Protein AF-A0AAV4EP29-F1 (afdb_monomer)

Solvent-accessible surface area (backbone atoms only — not comparable to full-atom values): 7581 Å² total; per-residue (Å²): 136,79,88,78,61,60,53,75,52,77,94,60,89,86,71,93,78,72,98,83,76,80,50,56,66,48,101,84,71,46,76,40,74,50,73,67,75,73,48,92,32,32,33,24,47,59,55,97,89,42,70,48,76,75,39,77,53,90,74,87,69,57,84,91,45,88,59,32,63,57,54,51,50,52,56,51,50,55,56,58,66,69,56,72,91,66,61,34,40,76,55,96,88,41,76,45,36,65,52,78,55,91,93,47,73,46,78,36,60,78,58,93,77,129

Radius of gyration: 19.94 Å; Cα contacts (8 Å, |Δi|>4): 108; chains: 1; bounding box: 40×48×51 Å

Structure (mmCIF, N/CA/C/O backbone):
data_AF-A0AAV4EP29-F1
#
_entry.id   AF-A0AAV4EP29-F1
#
loop_
_atom_site.group_PDB
_atom_site.id
_atom_site.type_symbol
_atom_site.label_atom_id
_atom_site.label_alt_id
_atom_site.label_comp_id
_atom_site.label_asym_id
_atom_site.label_entity_id
_atom_site.label_seq_id
_atom_site.pdbx_PDB_ins_code
_atom_site.Cartn_x
_atom_site.Cartn_y
_atom_site.Cartn_z
_atom_site.occupancy
_atom_site.B_iso_or_equiv
_atom_site.auth_seq_id
_atom_site.auth_comp_id
_atom_site.auth_asym_id
_atom_site.auth_atom_id
_atom_site.pdbx_PDB_model_num
ATOM 1 N N . MET A 1 1 ? -7.352 9.552 -16.116 1.00 31.75 1 MET A N 1
ATOM 2 C CA . MET A 1 1 ? -6.497 8.566 -15.430 1.00 31.75 1 MET A CA 1
ATOM 3 C C . MET A 1 1 ? -5.890 7.748 -16.551 1.00 31.75 1 MET A C 1
ATOM 5 O O . MET A 1 1 ? -6.635 7.052 -17.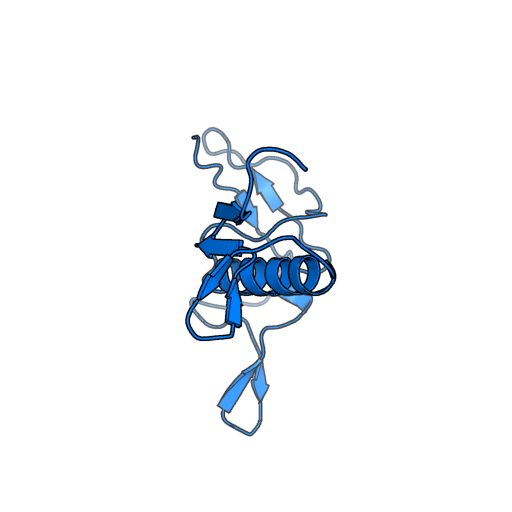217 1.00 31.75 1 MET A O 1
ATOM 9 N N . GLY A 1 2 ? -4.654 8.066 -16.941 1.00 29.72 2 GLY A N 1
ATOM 10 C CA . GLY A 1 2 ? -4.024 7.473 -18.121 1.00 29.72 2 GLY A CA 1
ATOM 11 C C . GLY A 1 2 ? -3.375 6.156 -17.737 1.00 29.72 2 GLY A C 1
ATOM 12 O O . GLY A 1 2 ? -2.577 6.136 -16.802 1.00 29.72 2 GLY A O 1
ATOM 13 N N . ASP A 1 3 ? -3.739 5.089 -18.436 1.00 33.66 3 ASP A N 1
ATOM 14 C CA . ASP A 1 3 ? -3.132 3.775 -18.269 1.00 33.66 3 ASP A CA 1
ATOM 15 C C . ASP A 1 3 ? -1.694 3.839 -18.805 1.00 33.66 3 ASP A C 1
ATOM 17 O O . ASP A 1 3 ? -1.443 3.789 -20.010 1.00 33.66 3 ASP A O 1
ATOM 21 N N . LEU A 1 4 ? -0.734 4.038 -17.899 1.00 37.03 4 LEU A N 1
ATOM 22 C CA . LEU A 1 4 ? 0.689 3.900 -18.194 1.00 37.03 4 LEU A CA 1
ATOM 23 C C . LEU A 1 4 ? 1.003 2.405 -18.268 1.00 37.03 4 LEU A C 1
ATOM 25 O O . LEU A 1 4 ? 1.203 1.744 -17.250 1.00 37.03 4 LEU A O 1
ATOM 29 N N . ASN A 1 5 ? 1.048 1.880 -19.490 1.00 39.81 5 ASN A N 1
A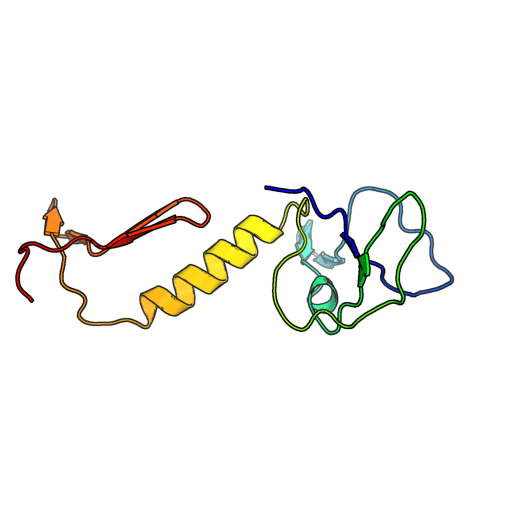TOM 30 C CA . ASN A 1 5 ? 1.530 0.532 -19.764 1.00 39.81 5 ASN A CA 1
ATOM 31 C C . ASN A 1 5 ? 3.061 0.518 -19.620 1.00 39.81 5 ASN A C 1
ATOM 33 O O . ASN A 1 5 ? 3.792 0.775 -20.577 1.00 39.81 5 ASN A O 1
ATOM 37 N N . ALA A 1 6 ? 3.544 0.285 -18.400 1.00 42.28 6 ALA A N 1
ATOM 38 C CA . ALA A 1 6 ? 4.950 0.002 -18.138 1.00 42.28 6 ALA A CA 1
ATOM 39 C C . ALA A 1 6 ? 5.202 -1.495 -18.346 1.00 42.28 6 ALA A C 1
ATOM 41 O O . ALA A 1 6 ? 4.548 -2.331 -17.716 1.00 42.28 6 ALA A O 1
ATOM 42 N N . GLU A 1 7 ? 6.141 -1.835 -19.225 1.00 48.50 7 GLU A N 1
ATOM 43 C CA . GLU A 1 7 ? 6.558 -3.221 -19.413 1.00 48.50 7 GLU A CA 1
ATOM 44 C C . GLU A 1 7 ? 7.676 -3.504 -18.406 1.00 48.50 7 GLU A C 1
ATOM 46 O O . GLU A 1 7 ? 8.758 -2.910 -18.447 1.00 48.50 7 GLU A O 1
ATOM 51 N N . VAL A 1 8 ? 7.367 -4.347 -17.419 1.00 50.75 8 VAL A N 1
ATOM 52 C CA . VAL A 1 8 ? 8.318 -4.711 -16.365 1.00 50.75 8 VAL A CA 1
ATOM 53 C C . VAL A 1 8 ? 9.169 -5.861 -16.883 1.00 50.75 8 VAL A C 1
ATOM 55 O O . VAL A 1 8 ? 8.735 -7.014 -16.883 1.00 50.75 8 VAL A O 1
ATOM 58 N N . GLY A 1 9 ? 10.360 -5.528 -17.371 1.00 45.97 9 GLY A N 1
ATOM 59 C CA . GLY A 1 9 ? 11.329 -6.491 -17.878 1.00 45.97 9 GLY A CA 1
ATOM 60 C C . GLY A 1 9 ? 12.201 -7.056 -16.758 1.00 45.97 9 GLY A C 1
ATOM 61 O O . GLY A 1 9 ? 12.687 -6.319 -15.908 1.00 45.97 9 GLY A O 1
ATOM 62 N N . ASN A 1 10 ? 12.429 -8.367 -16.780 1.00 47.41 10 ASN A N 1
ATOM 63 C CA . A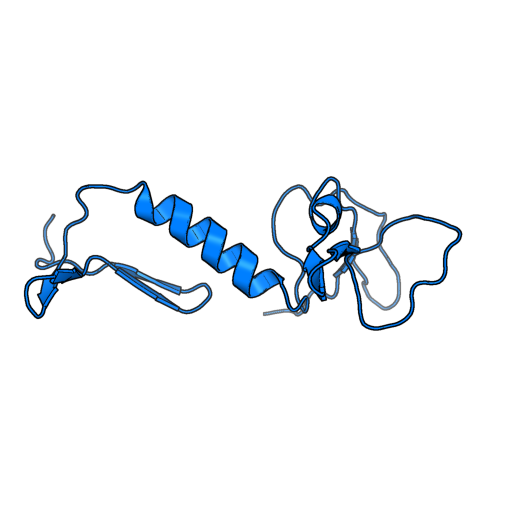SN A 1 10 ? 13.613 -8.976 -16.180 1.00 47.41 10 ASN A CA 1
ATOM 64 C C . ASN A 1 10 ? 14.576 -9.184 -17.348 1.00 47.41 10 ASN A C 1
ATOM 66 O O . ASN A 1 10 ? 14.312 -10.053 -18.178 1.00 47.41 10 ASN A O 1
ATOM 70 N N . GLU A 1 11 ? 15.665 -8.428 -17.470 1.00 36.81 11 GLU A N 1
ATOM 71 C CA . GLU A 1 11 ? 16.717 -8.880 -18.381 1.00 36.81 11 GLU A CA 1
ATOM 72 C C . GLU A 1 11 ? 17.315 -10.186 -17.835 1.00 36.81 11 GLU A C 1
ATOM 74 O O . GLU A 1 11 ? 18.155 -10.198 -16.938 1.00 36.81 11 GLU A O 1
ATOM 79 N N . ARG A 1 12 ? 16.882 -11.309 -18.411 1.00 37.00 12 ARG A N 1
ATOM 80 C CA . ARG A 1 12 ? 17.762 -12.433 -18.721 1.00 37.00 12 ARG A CA 1
ATOM 81 C C . ARG A 1 12 ? 17.543 -12.809 -20.177 1.00 37.00 12 ARG A C 1
ATOM 83 O O . ARG A 1 12 ? 16.497 -13.334 -20.550 1.00 37.00 12 ARG A O 1
ATOM 90 N N . ILE A 1 13 ? 18.547 -12.514 -20.997 1.00 42.62 13 ILE A N 1
ATOM 91 C CA . ILE A 1 13 ? 18.717 -13.182 -22.284 1.00 42.62 13 ILE A CA 1
ATOM 92 C C . ILE A 1 13 ? 18.936 -14.667 -21.950 1.00 42.62 13 ILE A C 1
ATOM 94 O O . ILE A 1 13 ? 19.833 -14.984 -21.174 1.00 42.62 13 ILE A O 1
ATOM 98 N N . GLU A 1 14 ? 18.068 -15.519 -22.504 1.00 34.31 14 GLU A N 1
ATOM 99 C CA . GLU A 1 14 ? 17.974 -16.979 -22.319 1.00 34.31 14 GLU A CA 1
ATOM 100 C C . GLU A 1 14 ? 17.423 -17.451 -20.958 1.00 34.31 14 GLU A C 1
ATOM 102 O O . GLU A 1 14 ? 18.146 -17.829 -20.047 1.00 34.31 14 GLU A O 1
ATOM 107 N N . ASP A 1 15 ? 16.096 -17.462 -20.817 1.00 31.39 15 ASP A N 1
ATOM 108 C CA . ASP A 1 15 ? 15.366 -18.734 -20.880 1.00 31.39 15 ASP A CA 1
ATOM 109 C C . ASP A 1 15 ? 13.859 -18.496 -21.023 1.00 31.39 15 ASP A C 1
ATOM 111 O O . ASP A 1 15 ? 13.255 -17.600 -20.434 1.00 31.39 15 ASP A O 1
ATOM 115 N N . THR A 1 16 ? 13.255 -19.300 -21.888 1.00 34.56 16 THR A N 1
ATOM 116 C CA . THR A 1 16 ? 11.861 -19.180 -22.312 1.00 34.56 16 THR A CA 1
ATOM 117 C C . THR A 1 16 ? 10.930 -19.579 -21.165 1.00 34.56 16 THR A C 1
ATOM 119 O O . THR A 1 16 ? 10.695 -20.765 -20.954 1.00 34.56 16 THR A O 1
ATOM 122 N N . VAL A 1 17 ? 10.342 -18.617 -20.452 1.00 33.72 17 VAL A N 1
ATOM 123 C CA . VAL A 1 17 ? 9.206 -18.876 -19.549 1.00 33.72 17 VAL A CA 1
ATOM 124 C C . VAL A 1 17 ? 7.916 -18.351 -20.176 1.00 33.72 17 VAL A C 1
ATOM 126 O O . VAL A 1 17 ? 7.604 -17.164 -20.143 1.00 33.72 17 VAL A O 1
ATOM 129 N N . GLY A 1 18 ? 7.179 -19.275 -20.798 1.00 31.38 18 GLY A N 1
ATOM 130 C CA . GLY A 1 18 ? 5.784 -19.099 -21.204 1.00 31.38 18 GLY A CA 1
ATOM 131 C C . GLY A 1 18 ? 4.795 -19.173 -20.018 1.00 31.38 18 GLY A C 1
ATOM 132 O O . GLY A 1 18 ? 5.190 -19.321 -18.865 1.00 31.38 18 GLY A O 1
ATOM 133 N N . PRO A 1 19 ? 3.476 -19.089 -20.260 1.00 37.84 19 PRO A N 1
ATOM 134 C CA . PRO A 1 19 ? 2.736 -17.849 -20.011 1.00 37.84 19 PRO A CA 1
ATOM 135 C C . PRO A 1 19 ? 1.997 -17.710 -18.661 1.00 37.84 19 PRO A C 1
ATOM 137 O O . PRO A 1 19 ? 1.208 -16.775 -18.545 1.00 37.84 19 PRO A O 1
ATOM 140 N N . GLN A 1 20 ? 2.181 -18.557 -17.636 1.00 38.50 20 GLN A N 1
ATOM 141 C CA . GLN A 1 20 ? 1.326 -18.440 -16.429 1.00 38.50 20 GLN A CA 1
ATOM 142 C C . GLN A 1 20 ? 1.909 -18.776 -15.047 1.00 38.50 20 GLN A C 1
ATOM 144 O O . GLN A 1 20 ? 1.156 -18.678 -14.079 1.00 38.50 20 GLN A O 1
ATOM 149 N N . ILE A 1 21 ? 3.185 -19.137 -14.871 1.00 41.06 21 ILE A N 1
ATOM 150 C CA . ILE A 1 21 ? 3.670 -19.481 -13.519 1.00 41.06 21 ILE A CA 1
ATOM 151 C C . ILE A 1 21 ? 5.019 -18.821 -13.239 1.00 41.06 21 ILE A C 1
ATOM 153 O O . ILE A 1 21 ? 6.028 -19.163 -13.843 1.00 41.06 21 ILE A O 1
ATOM 157 N N . ILE A 1 22 ? 4.997 -17.862 -12.311 1.00 47.28 22 ILE A N 1
ATOM 158 C CA . ILE A 1 22 ? 6.159 -17.143 -11.781 1.00 47.28 22 ILE A CA 1
ATOM 159 C C . ILE A 1 22 ? 6.332 -17.607 -10.330 1.00 47.28 22 ILE A C 1
ATOM 161 O O . ILE A 1 22 ? 5.750 -17.022 -9.414 1.00 47.28 22 ILE A O 1
ATOM 165 N N . GLY A 1 23 ? 7.043 -18.713 -10.124 1.00 51.44 23 GLY A N 1
ATOM 166 C CA . GLY A 1 23 ? 7.359 -19.202 -8.783 1.00 51.44 23 GLY A CA 1
ATOM 167 C C . GLY A 1 23 ? 7.670 -20.692 -8.714 1.00 51.44 23 GLY A C 1
ATOM 168 O O . GLY A 1 23 ? 7.172 -21.484 -9.517 1.00 51.44 23 GLY A O 1
ATOM 169 N N . ASP A 1 24 ? 8.464 -21.062 -7.713 1.00 46.31 24 ASP A N 1
ATOM 170 C CA . ASP A 1 24 ? 8.782 -22.451 -7.396 1.00 46.31 24 ASP A CA 1
ATOM 171 C C . ASP A 1 24 ? 7.606 -23.136 -6.695 1.00 46.31 24 ASP A C 1
ATOM 173 O O . ASP A 1 24 ? 6.916 -22.551 -5.859 1.00 46.31 24 ASP A O 1
ATOM 177 N N . ILE A 1 25 ? 7.391 -24.413 -7.000 1.00 54.12 25 ILE A N 1
ATOM 178 C CA . ILE A 1 25 ? 6.391 -25.241 -6.323 1.00 54.12 25 ILE A CA 1
ATOM 179 C C . ILE A 1 25 ? 7.098 -25.993 -5.197 1.00 54.12 25 ILE A C 1
ATOM 181 O O . ILE A 1 25 ? 8.035 -26.755 -5.440 1.00 54.12 25 ILE A O 1
ATOM 185 N N . ASN A 1 26 ? 6.663 -25.798 -3.951 1.00 55.69 26 ASN A N 1
ATOM 186 C CA . ASN A 1 26 ? 7.237 -26.553 -2.840 1.00 55.69 26 ASN A CA 1
ATOM 187 C C . ASN A 1 26 ? 6.782 -28.028 -2.857 1.00 55.69 26 ASN A C 1
ATOM 189 O O . ASN A 1 26 ? 5.863 -28.412 -3.577 1.00 55.69 26 ASN A O 1
ATOM 193 N N . ALA A 1 27 ? 7.378 -28.873 -2.009 1.00 60.44 27 ALA A N 1
ATOM 194 C CA . ALA A 1 27 ? 7.053 -30.305 -1.932 1.00 60.44 27 ALA A CA 1
ATOM 195 C C . ALA A 1 27 ? 5.576 -30.623 -1.588 1.00 60.44 27 ALA A C 1
ATOM 197 O O . ALA A 1 27 ? 5.165 -31.778 -1.674 1.00 60.44 27 ALA A O 1
ATOM 198 N N . ARG A 1 28 ? 4.782 -29.619 -1.188 1.00 55.59 28 ARG A N 1
ATOM 199 C CA . ARG A 1 28 ? 3.341 -29.724 -0.908 1.00 55.59 28 ARG A CA 1
ATOM 200 C C . ARG A 1 28 ? 2.460 -29.237 -2.064 1.00 55.59 28 ARG A C 1
ATOM 202 O O . ARG A 1 28 ? 1.242 -29.268 -1.930 1.00 55.59 28 ARG A O 1
ATOM 209 N N . GLY A 1 29 ? 3.045 -28.808 -3.182 1.00 50.75 29 GLY A N 1
ATOM 210 C CA . GLY A 1 29 ? 2.301 -28.277 -4.324 1.00 50.75 29 GLY A CA 1
ATOM 211 C C . GLY A 1 29 ? 1.913 -26.801 -4.188 1.00 50.75 29 GLY A C 1
ATOM 212 O O . GLY A 1 29 ? 1.104 -26.318 -4.973 1.00 50.75 29 GLY A O 1
ATOM 213 N N . GLU A 1 30 ? 2.450 -26.080 -3.199 1.00 55.06 30 GLU A N 1
ATOM 214 C CA . GLU A 1 30 ? 2.144 -24.662 -2.997 1.00 55.06 30 GLU A CA 1
ATOM 215 C C . GLU A 1 30 ? 3.069 -23.810 -3.873 1.00 55.06 30 GLU A C 1
ATOM 217 O O . GLU A 1 30 ? 4.288 -24.000 -3.864 1.00 55.06 30 GLU A O 1
ATOM 222 N N . HIS A 1 31 ? 2.488 -22.857 -4.605 1.00 57.47 31 HIS A N 1
ATOM 223 C CA . HIS A 1 31 ? 3.241 -21.871 -5.375 1.00 57.47 31 HIS A CA 1
ATOM 224 C C . HIS A 1 31 ? 3.908 -20.880 -4.418 1.00 57.47 31 HIS A C 1
ATOM 226 O O . HIS A 1 31 ? 3.233 -20.098 -3.745 1.00 57.47 31 HIS A O 1
ATOM 232 N N . LEU A 1 32 ? 5.234 -20.907 -4.352 1.00 53.59 32 LEU A N 1
ATOM 233 C CA . LEU A 1 32 ? 6.023 -19.906 -3.656 1.00 53.59 32 LEU A CA 1
ATOM 234 C C . LEU A 1 32 ? 6.234 -18.733 -4.608 1.00 53.59 32 LEU A C 1
ATOM 236 O O . LEU A 1 32 ? 6.894 -18.863 -5.637 1.00 53.59 32 LEU A O 1
ATOM 240 N N . VAL A 1 33 ? 5.660 -17.582 -4.260 1.00 55.16 33 VAL A N 1
ATOM 241 C CA . VAL A 1 33 ? 5.958 -16.326 -4.950 1.00 55.16 33 VAL A CA 1
ATOM 242 C C . VAL A 1 33 ? 7.448 -16.056 -4.777 1.00 55.16 33 VAL A C 1
ATOM 244 O O . VAL A 1 33 ? 7.935 -15.920 -3.654 1.00 55.16 33 VAL A O 1
ATOM 247 N N . GLU A 1 34 ? 8.175 -15.997 -5.885 1.00 56.41 34 GLU A N 1
ATOM 248 C CA . GLU A 1 34 ? 9.598 -15.687 -5.863 1.00 56.41 34 GLU A CA 1
ATOM 249 C C . GLU A 1 34 ? 9.795 -14.257 -5.331 1.00 56.41 34 GLU A C 1
ATOM 251 O O . GLU A 1 34 ? 9.286 -13.293 -5.907 1.00 56.41 34 GLU A O 1
ATOM 256 N N . TRP A 1 35 ? 10.541 -14.101 -4.231 1.00 54.47 35 TRP A N 1
ATOM 257 C CA . TRP A 1 35 ? 10.876 -12.791 -3.641 1.00 54.47 35 TRP A CA 1
ATOM 258 C C . TRP A 1 35 ? 11.532 -11.844 -4.665 1.00 54.47 35 TRP A C 1
ATOM 260 O O . TRP A 1 35 ? 11.357 -10.626 -4.619 1.00 54.47 35 TRP A O 1
ATOM 270 N N . ASN A 1 36 ? 12.212 -12.434 -5.649 1.00 60.53 36 ASN A N 1
ATOM 271 C CA . ASN A 1 36 ? 12.865 -11.763 -6.767 1.00 60.53 36 ASN A CA 1
ATOM 272 C C . ASN A 1 36 ? 11.895 -11.001 -7.687 1.00 60.53 36 ASN A C 1
ATOM 274 O O . ASN A 1 36 ? 12.333 -10.143 -8.442 1.00 60.53 36 ASN A O 1
ATOM 278 N N . LEU A 1 37 ? 10.580 -11.258 -7.634 1.00 69.25 37 LEU A N 1
ATOM 279 C CA . LEU A 1 37 ? 9.619 -10.590 -8.519 1.00 69.25 37 LEU A CA 1
ATOM 280 C C . LEU A 1 37 ? 9.503 -9.077 -8.254 1.00 69.25 37 LEU A C 1
ATOM 282 O O . LEU A 1 37 ? 9.213 -8.303 -9.170 1.00 69.25 37 LEU A O 1
ATOM 286 N N . TYR A 1 38 ? 9.721 -8.649 -7.011 1.00 72.06 38 TYR A N 1
ATOM 287 C CA . TYR A 1 38 ? 9.602 -7.246 -6.595 1.00 72.06 38 TYR A CA 1
ATOM 288 C C . TYR A 1 38 ? 10.921 -6.647 -6.086 1.00 72.06 38 TYR A C 1
ATOM 290 O O . TYR A 1 38 ? 10.956 -5.464 -5.748 1.00 72.06 38 TYR A O 1
ATOM 298 N N . TRP A 1 39 ? 11.997 -7.437 -6.040 1.00 71.19 39 TRP A N 1
ATOM 299 C CA . TRP A 1 39 ? 13.329 -6.991 -5.633 1.00 71.19 39 TRP A CA 1
ATOM 300 C C . TRP A 1 39 ? 14.133 -6.514 -6.850 1.00 71.19 39 TRP A C 1
ATOM 302 O O . TRP A 1 39 ? 14.133 -7.199 -7.865 1.00 71.19 39 TRP A O 1
ATOM 312 N N . GLU A 1 40 ? 14.792 -5.350 -6.759 1.00 77.94 40 GLU A N 1
ATOM 313 C CA . GLU A 1 40 ? 15.678 -4.795 -7.813 1.00 77.94 40 GLU A CA 1
ATOM 314 C C . GLU A 1 40 ? 15.061 -4.758 -9.230 1.00 77.94 40 GLU A C 1
ATOM 316 O O . GLU A 1 40 ? 15.745 -4.867 -10.245 1.00 77.94 40 GLU A O 1
ATOM 321 N N . GLN A 1 41 ? 13.741 -4.585 -9.310 1.00 77.12 41 GLN A N 1
ATOM 322 C CA . GLN A 1 41 ? 13.011 -4.528 -10.579 1.00 77.12 41 GLN A CA 1
ATOM 323 C C . GLN A 1 41 ? 13.422 -3.315 -11.424 1.00 77.12 41 GLN A C 1
ATOM 325 O O . GLN A 1 41 ? 13.588 -2.210 -10.909 1.00 77.12 41 GLN A O 1
ATOM 330 N N . VAL A 1 42 ? 13.479 -3.505 -12.742 1.00 82.31 42 VAL A N 1
ATOM 331 C CA . VAL A 1 42 ? 13.623 -2.440 -13.741 1.00 82.31 42 VAL A CA 1
ATOM 332 C C . VAL A 1 42 ? 12.407 -2.431 -14.670 1.00 82.31 42 VAL A C 1
ATOM 334 O O . VAL A 1 42 ? 11.789 -3.465 -14.917 1.00 82.31 42 VAL A O 1
ATOM 337 N N . ALA A 1 43 ? 12.023 -1.263 -15.177 1.00 82.56 43 ALA A N 1
ATOM 338 C CA . ALA A 1 43 ? 10.940 -1.145 -16.150 1.00 82.56 43 ALA A CA 1
ATOM 339 C C . ALA A 1 43 ? 11.219 -0.040 -17.167 1.00 82.56 43 ALA A C 1
ATOM 341 O O . ALA A 1 43 ? 11.900 0.942 -16.865 1.00 82.56 43 ALA A O 1
ATOM 342 N N . ALA A 1 44 ? 10.646 -0.201 -18.356 1.00 84.75 44 ALA A N 1
ATOM 343 C CA . ALA A 1 44 ? 10.612 0.809 -19.403 1.00 84.75 44 ALA A CA 1
ATOM 344 C C . ALA A 1 44 ? 9.160 1.247 -19.644 1.00 84.75 44 ALA A C 1
ATOM 346 O O . ALA A 1 44 ? 8.216 0.462 -19.503 1.00 84.75 44 ALA A O 1
ATOM 347 N N . ILE A 1 45 ? 8.969 2.514 -20.000 1.00 84.31 45 ILE A N 1
ATOM 348 C CA . ILE A 1 45 ? 7.656 3.066 -20.336 1.00 84.31 45 ILE A CA 1
ATOM 349 C C . ILE A 1 45 ? 7.510 3.025 -21.851 1.00 84.31 45 ILE A C 1
ATOM 351 O O . ILE A 1 45 ? 8.398 3.479 -22.571 1.00 84.31 45 ILE A O 1
ATOM 355 N N . ARG A 1 46 ? 6.381 2.511 -22.345 1.00 85.06 46 ARG A N 1
ATOM 356 C CA . ARG A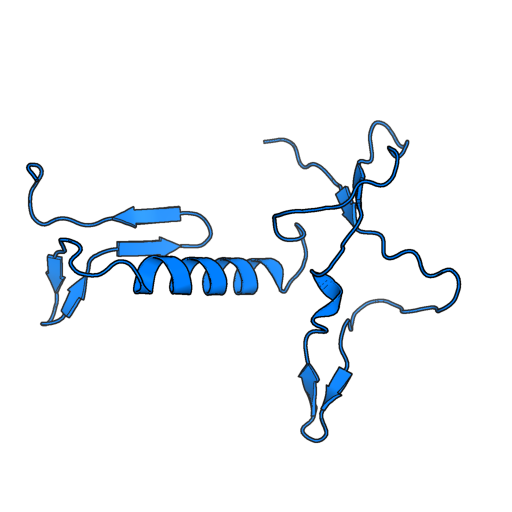 1 46 ? 6.075 2.541 -23.775 1.00 85.06 46 ARG A CA 1
ATOM 357 C C . ARG A 1 46 ? 5.292 3.805 -24.134 1.00 85.06 46 ARG A C 1
ATOM 359 O O . ARG A 1 46 ? 4.202 4.021 -23.606 1.00 85.06 46 ARG A O 1
ATOM 366 N N . ILE A 1 47 ? 5.823 4.620 -25.043 1.00 85.25 47 ILE A N 1
ATOM 367 C CA . ILE A 1 47 ? 5.225 5.874 -25.523 1.00 85.25 47 ILE A CA 1
ATOM 368 C C . ILE A 1 47 ? 5.248 5.867 -27.054 1.00 85.25 47 ILE A C 1
ATOM 370 O O . ILE A 1 47 ? 6.301 5.709 -27.656 1.00 85.25 47 ILE A O 1
ATOM 374 N N . ASP A 1 48 ? 4.079 6.017 -27.682 1.00 88.88 48 ASP A N 1
ATOM 375 C CA . ASP A 1 48 ? 3.915 6.046 -29.151 1.00 88.88 48 ASP A CA 1
ATOM 376 C C . ASP A 1 48 ? 4.570 4.865 -29.897 1.00 88.88 48 ASP A C 1
ATOM 378 O O . ASP A 1 48 ? 5.114 4.983 -30.989 1.00 88.88 48 ASP A O 1
ATOM 382 N N . GLY A 1 49 ? 4.543 3.684 -29.276 1.00 83.19 49 GLY A N 1
ATOM 383 C CA . GLY A 1 49 ? 5.139 2.475 -29.844 1.00 83.19 49 GLY A CA 1
ATOM 384 C C . GLY A 1 49 ? 6.632 2.303 -29.562 1.00 83.19 49 GLY A C 1
ATOM 385 O O . GLY A 1 49 ? 7.101 1.173 -29.692 1.00 83.19 49 GLY A O 1
ATOM 386 N N . GLU A 1 50 ? 7.327 3.341 -29.097 1.00 82.56 50 GLU A N 1
ATOM 387 C CA . GLU A 1 50 ? 8.723 3.287 -28.657 1.00 82.56 50 GLU A CA 1
ATOM 388 C C . GLU A 1 50 ? 8.835 3.073 -27.142 1.00 82.56 50 GLU A C 1
ATOM 390 O O . GLU A 1 50 ? 7.897 3.332 -26.387 1.00 82.56 50 GLU A O 1
ATOM 395 N N . TYR A 1 51 ? 9.981 2.570 -26.689 1.00 83.12 51 TYR A N 1
ATOM 396 C CA . TYR A 1 51 ? 10.266 2.318 -25.277 1.00 83.12 51 TYR A CA 1
ATOM 397 C C . TYR A 1 51 ? 11.296 3.316 -24.759 1.00 83.12 51 TYR A C 1
ATOM 399 O O . TYR A 1 51 ? 12.254 3.641 -25.457 1.00 83.12 51 TYR A O 1
ATOM 407 N N . THR A 1 52 ? 11.115 3.784 -23.525 1.00 85.19 52 THR A N 1
ATOM 408 C CA . THR A 1 52 ? 12.157 4.532 -22.813 1.00 85.19 52 THR A CA 1
ATOM 409 C C . THR A 1 52 ? 13.292 3.609 -22.381 1.00 85.19 52 THR A C 1
ATOM 411 O O . THR A 1 52 ? 13.133 2.389 -22.334 1.00 85.19 52 THR A O 1
ATOM 414 N N . ASP A 1 53 ? 14.405 4.196 -21.947 1.00 86.69 53 ASP A N 1
ATOM 415 C CA . ASP A 1 53 ? 15.439 3.448 -21.237 1.00 86.69 53 ASP A CA 1
ATOM 416 C C . ASP A 1 53 ? 14.867 2.759 -19.988 1.00 86.69 53 ASP A C 1
ATOM 418 O O . ASP A 1 53 ? 13.960 3.273 -19.314 1.00 86.69 53 ASP A O 1
ATOM 422 N N . PHE A 1 54 ? 15.423 1.590 -19.670 1.00 85.75 54 PHE A N 1
ATOM 423 C CA . PHE A 1 54 ? 15.081 0.862 -18.457 1.00 85.75 54 PHE A CA 1
ATOM 424 C C . PHE A 1 54 ? 15.521 1.646 -17.225 1.00 85.75 54 PHE A C 1
ATOM 426 O O . PHE A 1 54 ? 16.664 2.085 -17.107 1.00 85.75 54 PHE A O 1
ATOM 433 N N . THR A 1 55 ? 14.599 1.799 -16.283 1.00 83.31 55 THR A N 1
ATOM 434 C CA . THR A 1 55 ? 14.833 2.487 -15.015 1.00 83.31 55 THR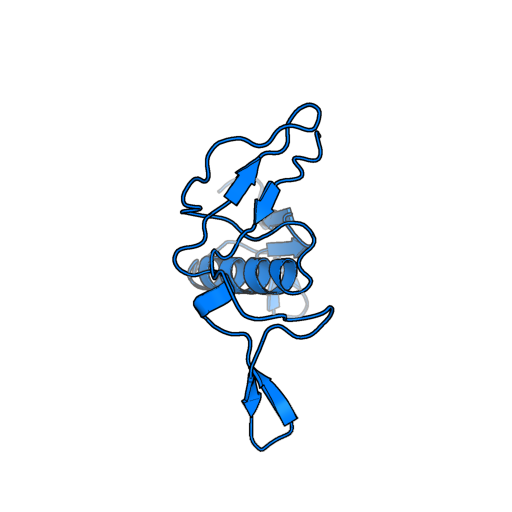 A CA 1
ATOM 435 C C . THR A 1 55 ? 14.480 1.573 -13.852 1.00 83.31 55 THR A C 1
ATOM 437 O O . THR A 1 55 ? 13.485 0.852 -13.891 1.00 83.31 55 THR A O 1
ATOM 440 N N . GLU A 1 56 ? 15.285 1.624 -12.792 1.00 86.12 56 GLU A N 1
ATOM 441 C CA . GLU A 1 56 ? 15.033 0.903 -11.546 1.00 86.12 56 GLU A CA 1
ATOM 442 C C . GLU A 1 56 ? 13.733 1.377 -10.872 1.00 86.12 56 GLU A C 1
ATOM 444 O O . GLU A 1 56 ? 13.540 2.562 -10.575 1.00 86.12 56 GLU A O 1
ATOM 449 N N . ILE A 1 57 ? 12.853 0.427 -10.567 1.00 81.88 57 ILE A N 1
ATOM 450 C CA . ILE A 1 57 ? 11.616 0.654 -9.831 1.00 81.88 57 ILE A CA 1
ATOM 451 C C . ILE A 1 57 ? 11.885 0.505 -8.334 1.00 81.88 57 ILE A C 1
ATOM 453 O O . ILE A 1 57 ? 11.909 -0.584 -7.765 1.00 81.88 57 ILE A O 1
ATOM 457 N N . LYS A 1 58 ? 12.019 1.649 -7.663 1.00 82.06 58 LYS A N 1
ATOM 458 C CA . LYS A 1 58 ? 12.314 1.706 -6.222 1.00 82.06 58 LYS A CA 1
ATOM 459 C C . LYS A 1 58 ? 11.104 1.462 -5.323 1.00 82.06 58 LYS A C 1
ATOM 461 O O . LYS A 1 58 ? 11.272 1.178 -4.140 1.00 82.06 58 LYS A O 1
ATOM 466 N N . ARG A 1 59 ? 9.885 1.685 -5.828 1.00 79.50 59 ARG A N 1
ATOM 467 C CA . ARG A 1 59 ? 8.632 1.608 -5.058 1.00 79.50 59 ARG A CA 1
ATOM 468 C C . ARG A 1 59 ? 7.463 1.249 -5.964 1.00 79.50 59 ARG A C 1
ATOM 470 O O . ARG A 1 59 ? 7.452 1.623 -7.132 1.00 79.50 59 ARG A O 1
ATOM 477 N N . GLY A 1 60 ? 6.441 0.644 -5.367 1.00 78.50 60 GLY A N 1
ATOM 478 C CA . GLY A 1 60 ? 5.180 0.330 -6.031 1.00 78.50 60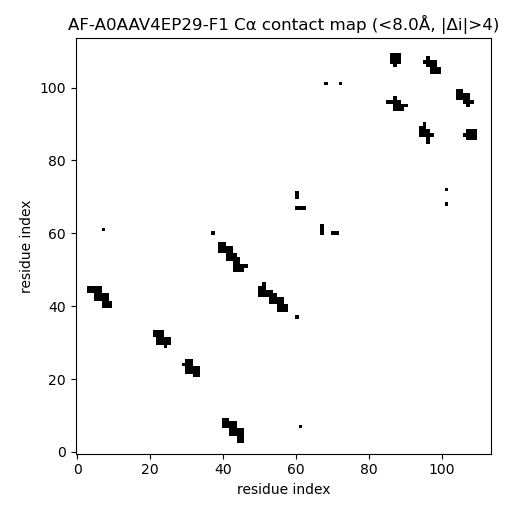 GLY A CA 1
ATOM 479 C C . GLY A 1 60 ? 5.039 -1.147 -6.381 1.00 78.50 60 GLY A C 1
ATOM 480 O O . GLY A 1 60 ? 5.954 -1.946 -6.189 1.00 78.50 60 GLY A O 1
ATOM 481 N N . VAL A 1 61 ? 3.854 -1.492 -6.875 1.00 79.62 61 VAL A N 1
ATOM 482 C CA . VAL A 1 61 ? 3.489 -2.839 -7.323 1.00 79.62 61 VAL A CA 1
ATOM 483 C C . VAL A 1 61 ? 3.168 -2.813 -8.819 1.00 79.62 61 VAL A C 1
ATOM 485 O O . VAL A 1 61 ? 2.787 -1.770 -9.353 1.00 79.62 61 VAL A O 1
ATOM 488 N N . ARG A 1 62 ? 3.319 -3.946 -9.513 1.00 78.00 62 ARG A N 1
ATOM 489 C CA . ARG A 1 62 ? 3.122 -4.035 -10.968 1.00 78.00 62 ARG A CA 1
ATOM 490 C C . ARG A 1 62 ? 1.630 -3.958 -11.299 1.00 78.00 62 ARG A C 1
ATOM 492 O O . ARG A 1 62 ? 0.862 -4.800 -10.833 1.00 78.00 62 ARG A O 1
ATOM 499 N N . GLN A 1 63 ? 1.184 -2.995 -12.096 1.00 73.69 63 GLN A N 1
ATOM 500 C CA . GLN A 1 63 ? -0.223 -2.976 -12.509 1.00 73.69 63 GLN A CA 1
ATOM 501 C C . GLN A 1 63 ? -0.539 -4.167 -13.426 1.00 73.69 63 GLN A C 1
ATOM 503 O O . GLN A 1 63 ? 0.292 -4.581 -14.227 1.00 73.69 63 GLN A O 1
ATOM 508 N N . GLY A 1 64 ? -1.718 -4.771 -13.250 1.00 74.50 64 GLY A N 1
ATOM 509 C CA . GLY A 1 64 ? -2.128 -5.973 -13.987 1.00 74.50 64 GLY A CA 1
ATOM 510 C C . GLY A 1 64 ? -1.548 -7.297 -13.467 1.00 74.50 64 GLY A C 1
ATOM 511 O O . GLY A 1 64 ? -1.975 -8.357 -13.918 1.00 74.50 64 GLY A O 1
ATOM 512 N N . CYS A 1 65 ? -0.629 -7.279 -12.494 1.00 78.88 65 CYS A N 1
ATOM 513 C CA . CYS A 1 65 ? -0.173 -8.507 -11.840 1.00 78.88 65 CYS A CA 1
ATOM 514 C C . CYS A 1 65 ? -1.217 -9.000 -10.828 1.00 78.88 65 CYS A C 1
ATOM 516 O O . CYS A 1 65 ? -1.688 -8.237 -9.986 1.00 78.88 65 CYS A O 1
ATOM 518 N N . VAL A 1 66 ? -1.523 -10.299 -10.874 1.00 78.75 66 VAL A N 1
ATOM 519 C CA . VAL A 1 66 ? -2.507 -10.956 -9.994 1.00 78.75 66 VAL A CA 1
ATOM 520 C C . VAL A 1 66 ? -2.140 -10.829 -8.511 1.00 78.75 66 VAL A C 1
ATOM 522 O O . VAL A 1 66 ? -3.029 -10.739 -7.676 1.00 78.75 66 VAL A O 1
ATOM 525 N N . LEU A 1 67 ? -0.845 -10.760 -8.184 1.00 78.25 67 LEU A N 1
ATOM 526 C CA . LEU A 1 67 ? -0.350 -10.672 -6.803 1.00 78.25 67 LEU A CA 1
ATOM 527 C C . LEU A 1 67 ? -0.255 -9.238 -6.267 1.00 78.25 67 LEU A C 1
ATOM 529 O O . LEU A 1 67 ? -0.113 -9.036 -5.061 1.00 78.25 67 LEU A O 1
ATOM 533 N N . SER A 1 68 ? -0.304 -8.232 -7.141 1.00 81.69 68 SER A N 1
ATOM 534 C CA . SER A 1 68 ? -0.165 -6.829 -6.736 1.00 81.69 68 SER A CA 1
ATOM 535 C C . SER A 1 68 ? -1.231 -6.364 -5.740 1.00 81.69 68 SER A C 1
ATOM 537 O O . SER A 1 68 ? -0.858 -5.679 -4.784 1.00 81.69 68 SER A O 1
ATOM 539 N N . PRO A 1 69 ? -2.525 -6.719 -5.892 1.00 81.94 69 PRO A N 1
ATOM 540 C CA . PRO A 1 69 ? -3.548 -6.358 -4.913 1.00 81.94 69 PRO A CA 1
ATOM 541 C C . PRO A 1 69 ? -3.282 -6.961 -3.529 1.00 81.94 69 PRO A C 1
ATOM 543 O O . PRO A 1 69 ? -3.415 -6.267 -2.522 1.00 81.94 69 PRO A O 1
ATOM 546 N N . ASP A 1 70 ? -2.854 -8.224 -3.468 1.00 84.31 70 ASP A N 1
ATOM 547 C CA . ASP A 1 70 ? -2.598 -8.917 -2.202 1.00 84.31 70 ASP A CA 1
ATOM 548 C C . ASP A 1 70 ? -1.388 -8.329 -1.471 1.00 84.31 70 ASP A C 1
ATOM 550 O O . ASP A 1 70 ? -1.450 -8.070 -0.268 1.00 84.31 70 ASP A O 1
ATOM 554 N N . LEU A 1 71 ? -0.308 -8.042 -2.204 1.00 81.62 71 LEU A N 1
ATOM 555 C CA . LEU A 1 71 ? 0.881 -7.384 -1.658 1.00 81.62 71 LEU A CA 1
ATOM 556 C C . LEU A 1 71 ? 0.574 -5.978 -1.140 1.00 81.62 71 LEU A C 1
ATOM 558 O O . LEU A 1 71 ? 1.029 -5.605 -0.057 1.00 81.62 71 LEU A O 1
ATOM 562 N N . PHE A 1 72 ? -0.225 -5.211 -1.883 1.00 83.38 72 PHE A N 1
ATOM 563 C CA . PHE A 1 72 ? -0.656 -3.883 -1.460 1.00 83.38 72 PHE A CA 1
ATOM 564 C C . PHE A 1 72 ? -1.484 -3.939 -0.168 1.00 83.38 72 PHE A C 1
ATOM 566 O O . PHE A 1 72 ? -1.226 -3.181 0.774 1.00 83.38 72 PHE A O 1
ATOM 573 N N . ASN A 1 73 ? -2.440 -4.869 -0.095 1.00 84.19 73 ASN A N 1
ATOM 574 C CA . ASN A 1 73 ? -3.273 -5.074 1.087 1.00 84.19 73 ASN A CA 1
ATOM 575 C C . ASN A 1 73 ? -2.442 -5.510 2.300 1.00 84.19 73 ASN A C 1
ATOM 577 O O . ASN A 1 73 ? -2.607 -4.950 3.383 1.00 84.19 73 ASN A O 1
ATOM 581 N N . LEU A 1 74 ? -1.519 -6.463 2.126 1.00 85.00 74 LEU A N 1
ATOM 582 C CA . LEU A 1 74 ? -0.642 -6.941 3.196 1.00 85.00 74 LEU A CA 1
ATOM 583 C C . LEU A 1 74 ? 0.224 -5.809 3.762 1.00 85.00 74 LEU A C 1
ATOM 585 O O . LEU A 1 74 ? 0.283 -5.621 4.978 1.00 85.00 74 LEU A O 1
ATOM 589 N N . TYR A 1 75 ? 0.870 -5.039 2.886 1.00 84.44 75 TYR A N 1
ATOM 590 C CA . TYR A 1 75 ? 1.713 -3.916 3.288 1.00 84.44 75 TYR A CA 1
ATOM 591 C C . TYR A 1 75 ? 0.918 -2.848 4.055 1.00 84.44 75 TYR A C 1
ATOM 593 O O . TYR A 1 75 ? 1.339 -2.393 5.122 1.00 84.44 75 TYR A O 1
ATOM 601 N N . SER A 1 76 ? -0.271 -2.503 3.554 1.00 84.38 76 SER A N 1
ATOM 602 C CA . SER A 1 76 ? -1.157 -1.515 4.181 1.00 84.38 76 SER A CA 1
ATOM 603 C C . SER A 1 76 ? -1.670 -1.989 5.542 1.00 84.38 76 SER A C 1
ATOM 605 O O . SER A 1 76 ? -1.708 -1.219 6.502 1.00 84.38 76 SER A 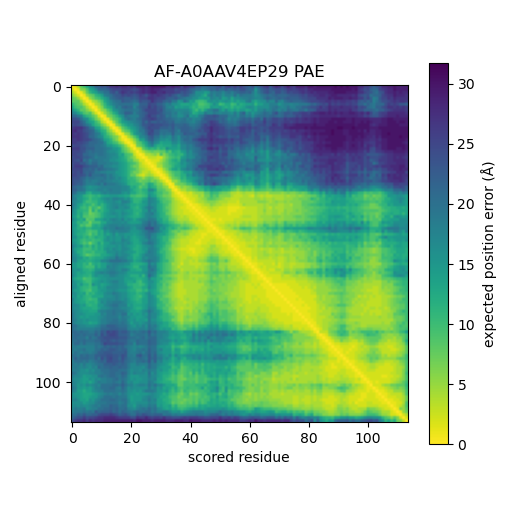O 1
ATOM 607 N N . GLU A 1 77 ? -2.015 -3.272 5.658 1.00 84.69 77 GLU A N 1
ATOM 608 C CA . GLU A 1 77 ? -2.466 -3.881 6.907 1.00 84.69 77 GLU A CA 1
ATOM 609 C C . GLU A 1 77 ? -1.382 -3.825 7.986 1.00 84.69 77 GLU A C 1
ATOM 611 O O . GLU A 1 77 ? -1.677 -3.474 9.129 1.00 84.69 77 GLU A O 1
ATOM 616 N N . VAL A 1 78 ? -0.126 -4.118 7.633 1.00 86.19 78 VAL A N 1
ATOM 617 C CA . VAL A 1 78 ? 1.006 -4.018 8.565 1.00 86.19 78 VAL A CA 1
ATOM 618 C C . VAL A 1 78 ? 1.158 -2.5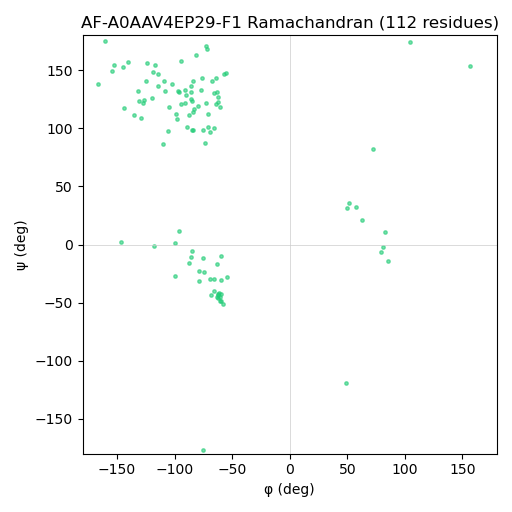87 9.070 1.00 86.19 78 VAL A C 1
ATOM 620 O O . VAL A 1 78 ? 1.240 -2.383 10.280 1.00 86.19 78 VAL A O 1
ATOM 623 N N . ILE A 1 79 ? 1.153 -1.588 8.186 1.00 85.06 79 ILE A N 1
ATOM 624 C CA . ILE A 1 79 ? 1.280 -0.179 8.592 1.00 85.06 79 ILE A CA 1
ATOM 625 C C . ILE A 1 79 ? 0.159 0.198 9.556 1.00 85.06 79 ILE A C 1
ATOM 627 O O . ILE A 1 79 ? 0.412 0.706 10.645 1.00 85.06 79 ILE A O 1
ATOM 631 N N . LEU A 1 80 ? -1.082 -0.090 9.180 1.00 82.94 80 LEU A N 1
ATOM 632 C CA . LEU A 1 80 ? -2.240 0.363 9.933 1.00 82.94 80 LEU A CA 1
ATOM 633 C C . LEU A 1 80 ? -2.453 -0.418 11.240 1.00 82.94 80 LEU A C 1
ATOM 635 O O . LEU A 1 80 ? -3.063 0.118 12.159 1.00 82.94 80 LEU A O 1
ATOM 639 N N . ARG A 1 81 ? -1.951 -1.656 11.358 1.00 83.06 81 ARG A N 1
ATOM 640 C CA . ARG A 1 81 ? -1.903 -2.390 12.639 1.00 83.06 81 ARG A CA 1
ATOM 641 C C . ARG A 1 81 ? -0.905 -1.802 13.625 1.00 83.06 81 ARG A C 1
ATOM 643 O O . ARG A 1 81 ? -1.113 -1.926 14.827 1.00 83.06 81 ARG A O 1
ATOM 650 N N . ASN A 1 82 ? 0.168 -1.192 13.128 1.00 84.75 82 ASN A N 1
ATOM 651 C CA . ASN A 1 82 ? 1.156 -0.531 13.978 1.00 84.75 82 ASN A CA 1
ATOM 652 C C . ASN A 1 82 ? 0.661 0.821 14.515 1.00 84.75 82 ASN A C 1
ATOM 654 O O . ASN A 1 82 ? 1.278 1.374 15.421 1.00 84.75 82 ASN A O 1
ATOM 658 N N . ILE A 1 83 ? -0.450 1.349 13.994 1.00 82.94 83 ILE A N 1
ATOM 659 C CA . ILE A 1 83 ? -1.094 2.542 14.540 1.00 82.94 83 ILE A CA 1
ATOM 660 C C . ILE A 1 83 ? -2.003 2.106 15.695 1.00 82.94 83 ILE A C 1
ATOM 662 O O . ILE A 1 83 ? -3.125 1.638 15.484 1.00 82.94 83 ILE A O 1
ATOM 666 N N . THR A 1 84 ? -1.506 2.235 16.924 1.00 75.00 84 THR A N 1
ATOM 667 C CA . THR A 1 84 ? -2.290 1.993 18.140 1.00 75.00 84 THR A CA 1
ATOM 668 C C . THR A 1 84 ? -3.146 3.210 18.494 1.00 75.00 84 THR A C 1
ATOM 670 O O . THR A 1 84 ? -2.936 4.308 17.984 1.00 75.00 84 THR A O 1
ATOM 673 N N . ASP A 1 85 ? -4.146 3.002 19.352 1.00 76.25 85 ASP A N 1
ATOM 674 C CA . ASP A 1 85 ? -4.921 4.075 19.997 1.00 76.25 85 ASP A CA 1
ATOM 675 C C . ASP A 1 85 ? -5.737 4.991 19.065 1.00 76.25 85 ASP A C 1
ATOM 677 O O . ASP A 1 85 ? -6.150 6.081 19.456 1.00 76.25 85 ASP A O 1
ATOM 681 N N . MET A 1 86 ? -6.052 4.539 17.846 1.00 80.81 86 MET A N 1
ATOM 682 C CA . MET A 1 86 ? -7.005 5.249 16.988 1.00 80.81 86 MET A CA 1
ATOM 683 C C . MET A 1 86 ? -8.405 5.280 17.613 1.00 80.81 86 MET A C 1
ATOM 685 O O . MET A 1 86 ? -8.966 4.245 17.995 1.00 80.81 86 MET A O 1
ATOM 689 N N . ALA A 1 87 ? -8.991 6.480 17.641 1.00 83.06 87 ALA A N 1
ATOM 690 C CA . ALA A 1 87 ? -10.409 6.668 17.911 1.00 83.06 87 ALA A CA 1
ATOM 691 C C . ALA A 1 87 ? -11.249 5.837 16.925 1.00 83.06 87 ALA A C 1
ATOM 693 O O . ALA A 1 87 ? -10.841 5.580 15.792 1.00 83.06 87 ALA A O 1
ATOM 694 N N . GLY A 1 88 ? -12.400 5.360 17.391 1.00 88.25 88 GLY A N 1
ATOM 695 C CA . GLY A 1 88 ? -13.240 4.421 16.659 1.00 88.25 88 GLY A CA 1
ATOM 696 C C . GLY A 1 88 ? -14.669 4.410 17.177 1.00 88.25 88 GLY A C 1
ATOM 697 O O . GLY A 1 88 ? -14.999 5.047 18.180 1.00 88.25 88 GLY A O 1
ATOM 698 N N . VAL A 1 89 ? -15.525 3.660 16.492 1.00 90.56 89 VAL A N 1
ATOM 699 C CA . VAL A 1 89 ? -16.907 3.421 16.912 1.00 90.56 89 VAL A CA 1
ATOM 700 C C . VAL A 1 89 ? -17.043 1.981 17.398 1.00 90.56 89 VAL A C 1
ATOM 702 O O . VAL A 1 89 ? -16.610 1.035 16.739 1.00 90.56 89 VAL A O 1
ATOM 705 N N . LYS A 1 90 ? -17.672 1.793 18.564 1.00 91.44 90 LYS A N 1
ATOM 706 C CA . LYS A 1 90 ? -17.946 0.459 19.113 1.00 91.44 90 LYS A CA 1
ATOM 707 C C . LYS A 1 90 ? -19.173 -0.157 18.442 1.00 91.44 90 LYS A C 1
ATOM 709 O O . LYS A 1 90 ? -20.279 0.349 18.600 1.00 91.44 90 LYS A O 1
ATOM 714 N N . VAL A 1 91 ? -18.993 -1.295 17.777 1.00 90.25 91 VAL A N 1
ATOM 715 C CA . VAL A 1 91 ? -20.072 -2.093 17.176 1.00 90.25 91 VAL A CA 1
ATOM 716 C C . VAL A 1 91 ? -19.943 -3.531 17.674 1.00 90.25 91 VAL A C 1
ATOM 718 O O . VAL A 1 91 ? -18.893 -4.153 17.528 1.00 90.25 91 VAL A O 1
ATOM 721 N N . GLY A 1 92 ? -20.984 -4.062 18.323 1.00 90.44 92 GLY A N 1
ATOM 722 C CA . GLY A 1 92 ? -20.980 -5.445 18.828 1.00 90.44 92 GLY A CA 1
ATOM 723 C C . GLY A 1 92 ? -19.838 -5.761 19.808 1.00 90.44 92 GLY A C 1
ATOM 724 O O . GLY A 1 92 ? -19.309 -6.867 19.802 1.00 90.44 92 GLY A O 1
ATOM 725 N N . GLY A 1 93 ? -19.402 -4.777 20.605 1.00 88.50 93 GLY A N 1
ATOM 726 C CA . GLY A 1 93 ? -18.293 -4.924 21.558 1.00 88.50 93 GLY A CA 1
ATOM 727 C C . GLY A 1 93 ? -16.887 -4.813 20.952 1.00 88.50 93 GLY A C 1
ATOM 728 O O . GLY A 1 93 ? -15.911 -4.839 21.696 1.00 88.50 93 GLY A O 1
ATOM 729 N N . ARG A 1 94 ? -16.762 -4.640 19.630 1.00 88.06 94 ARG A N 1
ATOM 730 C CA . ARG A 1 94 ? -15.486 -4.399 18.939 1.00 88.06 94 ARG A CA 1
ATOM 731 C C . ARG A 1 94 ? -15.345 -2.921 18.590 1.00 88.06 94 ARG A C 1
ATOM 733 O O . ARG A 1 94 ? -16.313 -2.302 18.156 1.00 88.06 94 ARG A O 1
ATOM 740 N N . ASN A 1 95 ? -14.153 -2.357 18.777 1.00 87.31 95 ASN A N 1
ATOM 741 C CA . ASN A 1 95 ? -13.853 -0.996 18.335 1.00 87.31 95 ASN A CA 1
ATOM 742 C C . ASN A 1 95 ? -13.466 -1.019 16.852 1.00 87.31 95 ASN A C 1
ATOM 744 O O . ASN A 1 95 ? -12.467 -1.641 16.494 1.00 87.31 95 ASN A O 1
ATOM 748 N N . ILE A 1 96 ? -14.260 -0.374 16.002 1.00 89.38 96 ILE A N 1
ATOM 749 C CA . ILE A 1 96 ? -13.992 -0.243 14.570 1.00 89.38 96 ILE A CA 1
ATOM 750 C C . ILE A 1 96 ? -13.379 1.137 14.334 1.00 89.38 96 ILE A C 1
ATOM 752 O O . ILE A 1 96 ? -14.047 2.152 14.514 1.00 89.38 96 ILE A O 1
ATOM 756 N N . THR A 1 97 ? -12.107 1.165 13.942 1.00 90.12 97 THR A N 1
ATOM 757 C CA . THR A 1 97 ? -11.334 2.401 13.710 1.00 90.12 97 THR A CA 1
ATOM 758 C C . THR A 1 97 ? -11.234 2.770 12.234 1.00 90.12 97 THR A C 1
ATOM 760 O O . THR A 1 97 ? -11.070 3.935 11.889 1.00 90.12 97 THR A O 1
ATOM 763 N N . SER A 1 98 ? -11.313 1.781 11.341 1.00 87.81 98 SER A N 1
ATOM 764 C CA . SER A 1 98 ? -11.181 2.004 9.904 1.00 87.81 98 SER A CA 1
ATOM 765 C C . SER A 1 98 ? -11.887 0.930 9.080 1.00 87.81 98 SER A C 1
ATOM 767 O O 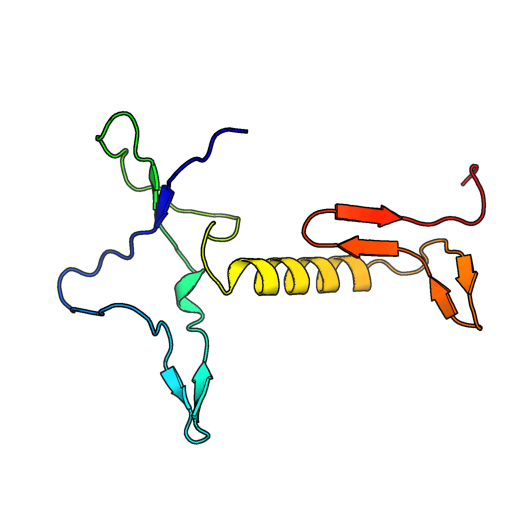. SER A 1 98 ? -11.975 -0.226 9.495 1.00 87.81 98 SER A O 1
ATOM 769 N N . LEU A 1 99 ? -12.364 1.323 7.900 1.00 88.00 99 LEU A N 1
ATOM 770 C CA . LEU A 1 99 ? -12.831 0.445 6.828 1.00 88.00 99 LEU A CA 1
ATOM 771 C C . LEU A 1 99 ? -11.894 0.605 5.635 1.00 88.00 99 LEU A C 1
ATOM 773 O O . LEU A 1 99 ? -11.503 1.722 5.304 1.00 88.00 99 LEU A O 1
ATOM 777 N N . ARG A 1 100 ? -11.514 -0.506 5.008 1.00 85.75 100 ARG A N 1
ATOM 778 C CA . ARG A 1 100 ? -10.497 -0.528 3.951 1.00 85.75 100 ARG A CA 1
ATOM 779 C C . ARG A 1 100 ? -11.017 -1.333 2.776 1.00 85.75 100 ARG A C 1
ATOM 781 O O . ARG A 1 100 ? -11.520 -2.439 2.972 1.00 85.75 100 ARG A O 1
ATOM 788 N N . TYR A 1 101 ? -10.894 -0.778 1.581 1.00 82.31 101 TYR A N 1
ATOM 789 C CA . TYR A 1 101 ? -11.254 -1.451 0.345 1.00 82.31 101 TYR A CA 1
ATOM 790 C C . TYR A 1 101 ? -10.281 -1.053 -0.760 1.00 82.31 101 TYR A C 1
ATOM 792 O O . TYR A 1 101 ? -10.220 0.114 -1.133 1.00 82.31 101 TYR A O 1
ATOM 800 N N . ALA A 1 102 ? -9.536 -2.027 -1.289 1.00 80.38 102 ALA A N 1
ATOM 801 C CA . ALA A 1 102 ? -8.469 -1.782 -2.259 1.00 80.38 102 ALA A CA 1
ATOM 802 C C . ALA A 1 102 ? -7.533 -0.648 -1.785 1.00 80.38 102 ALA A C 1
ATOM 804 O O . ALA A 1 102 ? -6.923 -0.760 -0.725 1.00 80.38 102 ALA A O 1
ATOM 805 N N . ASN A 1 103 ? -7.439 0.443 -2.545 1.00 77.88 103 ASN A N 1
ATOM 806 C CA . ASN A 1 103 ? -6.632 1.622 -2.225 1.00 77.88 103 ASN A CA 1
ATOM 807 C C . ASN A 1 103 ? -7.328 2.639 -1.300 1.00 77.88 103 ASN A C 1
ATOM 809 O O . ASN A 1 103 ? -6.692 3.613 -0.902 1.00 77.88 103 ASN A O 1
ATOM 813 N N . ASP A 1 104 ? -8.602 2.445 -0.967 1.00 84.81 104 ASP A N 1
ATOM 814 C CA . ASP A 1 104 ? -9.384 3.393 -0.180 1.00 84.81 104 ASP A CA 1
ATOM 815 C C . ASP A 1 104 ? -9.410 2.992 1.297 1.00 84.81 104 ASP A C 1
ATOM 817 O O . ASP A 1 104 ? -9.682 1.845 1.663 1.00 84.81 104 ASP A O 1
ATOM 821 N N . THR A 1 105 ? -9.144 3.960 2.173 1.00 86.81 105 THR A N 1
ATOM 822 C CA . THR A 1 105 ? -9.248 3.798 3.627 1.00 86.81 105 THR A CA 1
ATOM 823 C C . THR A 1 105 ? -10.130 4.895 4.202 1.00 86.81 105 THR A C 1
ATOM 825 O O . THR A 1 105 ? -9.855 6.080 4.037 1.00 86.81 105 THR A O 1
ATOM 828 N N . VAL A 1 106 ? -11.175 4.491 4.918 1.00 89.25 106 VAL A N 1
ATOM 829 C CA . VAL A 1 106 ? -12.060 5.373 5.679 1.00 89.25 106 VAL A CA 1
ATOM 830 C C . VAL A 1 106 ? -11.721 5.217 7.152 1.00 89.25 106 VAL A C 1
ATOM 832 O O . VAL A 1 106 ? -11.857 4.125 7.702 1.00 89.25 106 VAL A O 1
ATOM 835 N N . LEU A 1 107 ? -11.289 6.300 7.796 1.00 89.38 107 LEU A N 1
ATOM 836 C CA . LEU A 1 107 ? -11.149 6.355 9.250 1.00 89.38 107 LEU A CA 1
ATOM 837 C C . LEU A 1 107 ? -12.494 6.709 9.877 1.00 89.38 107 LEU A C 1
ATOM 839 O O . LEU A 1 107 ? -13.244 7.526 9.343 1.00 89.38 107 LEU A O 1
ATOM 843 N N . ILE A 1 108 ? -12.801 6.079 11.003 1.00 89.00 108 ILE A N 1
ATOM 844 C CA . ILE A 1 108 ? -14.074 6.240 11.697 1.00 89.00 108 ILE A CA 1
ATOM 845 C C . ILE A 1 108 ? -13.781 6.789 13.084 1.00 89.00 108 ILE A C 1
ATOM 847 O O . ILE A 1 108 ? -13.020 6.190 13.833 1.00 89.00 108 ILE A O 1
ATOM 851 N N . ALA A 1 109 ? -14.425 7.896 13.437 1.00 88.62 109 ALA A N 1
ATOM 852 C CA . ALA A 1 109 ? -14.366 8.490 14.765 1.00 88.62 109 ALA A CA 1
ATOM 853 C C . ALA A 1 109 ? -15.779 8.639 15.339 1.00 88.62 109 ALA A C 1
ATOM 855 O O . ALA A 1 109 ? -16.769 8.685 14.608 1.00 88.62 109 ALA A O 1
ATOM 856 N N . ASN A 1 110 ? -15.872 8.695 16.663 1.00 87.81 110 ASN A N 1
ATOM 857 C CA . ASN A 1 110 ? -17.124 8.902 17.391 1.00 87.81 110 ASN A CA 1
ATOM 858 C C . ASN A 1 110 ? -17.500 10.388 17.553 1.00 87.81 110 ASN A C 1
ATOM 860 O O . ASN A 1 110 ? -18.622 10.677 17.967 1.00 87.81 110 ASN A O 1
ATOM 864 N N . SER A 1 111 ? -16.593 11.312 17.237 1.00 83.69 111 SER A N 1
ATOM 865 C CA . SER A 1 111 ? -16.800 12.761 17.274 1.00 83.69 111 SER A CA 1
ATOM 866 C C . SER A 1 111 ? -16.116 13.446 16.090 1.00 83.69 111 SER A C 1
ATOM 868 O O . SER A 1 111 ? -15.185 12.910 15.491 1.00 83.69 111 SER A O 1
ATOM 870 N N . GLN A 1 112 ? -16.609 14.637 15.742 1.00 78.88 112 GLN A N 1
ATOM 871 C CA . GLN A 1 112 ? -15.998 15.503 14.729 1.00 78.88 112 GLN A CA 1
ATOM 872 C C . GLN A 1 112 ? -14.778 16.259 15.283 1.00 78.88 112 GLN A C 1
ATOM 874 O O . GLN A 1 112 ? -13.845 16.544 14.538 1.00 78.88 112 GLN A O 1
ATOM 879 N N . GLU A 1 113 ? -14.792 16.580 16.578 1.00 66.75 113 GLU A N 1
ATOM 880 C CA . GLU A 1 113 ? -13.661 17.172 17.294 1.00 66.75 113 GLU A CA 1
ATOM 881 C C . GLU A 1 113 ? -12.777 16.066 17.881 1.00 66.75 113 GLU A C 1
ATOM 883 O O . GLU A 1 113 ? -13.280 15.160 18.554 1.00 66.75 113 GLU A O 1
ATOM 888 N N . ASN A 1 114 ? -11.479 16.168 17.590 1.00 49.25 114 ASN A N 1
ATOM 889 C CA . ASN A 1 114 ? -10.367 15.451 18.211 1.00 49.25 114 ASN A CA 1
ATOM 890 C C . ASN A 1 114 ? -9.493 16.488 18.916 1.00 49.25 114 ASN A C 1
ATOM 892 O O . ASN A 1 114 ? -9.142 17.479 18.234 1.00 49.25 114 ASN A O 1
#

Mean predicted aligned error: 13.25 Å

Secondary structure (DSSP, 8-state):
-----EE-----SS----TT--SEEPTTS-EE--GGGTSS-EEEEEETTEEPPPEE--S---TT-TTHHHHHHHHHHHHHHS--S---EEETTEEE-EEEETTEEEE--S-S--

pLDDT: mean 70.76, std 19.02, range [29.72, 91.44]

Organism: NCBI:txid1093978

Foldseek 3Di:
DDPFPKDWDDDDDDDDDDDDAQADQPPVRDGDHPPVVQPQTWIWTADPNDTDDIDTDPDAADPPDPCRQVVQVVVVCVVVVVDPDAAADDDPNDGDQWDDDRPDIDGHHPDPPD

Sequence (114 aa):
MGDLNAEVGNERIEDTVGPQIIGDINARGEHLVEWNLYWEQVAAIRIDGEYTDFTEIKRGVRQGCVLSPDLFNLYSEVILRNITDMAGVKVGGRNITSLRYANDTVLIANSQEN

InterPro domains:
  IPR000477 Reverse transcriptase domain [PF00078] (39-113)
  IPR000477 Reverse transcriptase domain [PS50878] (1-114)

Nearest PDB structures (foldseek):
  8ibz-assembly1_C  TM=7.766E-01  e=9.419E-03  Bombyx mori
  8gh6-assembly1_A  TM=7.812E-01  e=1.276E-02  Bombyx mori